Protein AF-A0A4Q4ZG92-F1 (afdb_monomer)

Organism: NCBI:txid2497878

Structure (mmCIF, N/CA/C/O backbone):
data_AF-A0A4Q4ZG92-F1
#
_entry.id   AF-A0A4Q4ZG92-F1
#
loop_
_atom_site.group_PDB
_atom_site.id
_atom_site.type_symbol
_atom_site.label_atom_id
_atom_site.label_alt_id
_atom_site.label_comp_id
_atom_site.label_asym_id
_atom_site.label_entity_id
_atom_site.label_seq_id
_atom_site.pdbx_PDB_ins_code
_atom_site.Cartn_x
_atom_site.Cartn_y
_atom_site.Cartn_z
_atom_site.occupancy
_atom_site.B_iso_or_equiv
_atom_site.auth_seq_id
_atom_site.auth_comp_id
_atom_site.auth_asym_id
_atom_site.auth_atom_id
_atom_site.pdbx_PDB_model_num
ATOM 1 N N . MET A 1 1 ? 3.371 3.368 10.609 1.00 42.06 1 MET A N 1
ATOM 2 C CA . MET A 1 1 ? 3.112 3.621 9.172 1.00 42.06 1 MET A CA 1
ATOM 3 C C . MET A 1 1 ? 4.330 3.427 8.267 1.00 42.06 1 MET A C 1
ATOM 5 O O . MET A 1 1 ? 4.142 2.894 7.185 1.00 42.06 1 MET A O 1
ATOM 9 N N . GLN A 1 2 ? 5.570 3.720 8.695 1.00 36.78 2 GLN A N 1
ATOM 10 C CA . GLN A 1 2 ? 6.777 3.456 7.879 1.00 36.78 2 GLN A CA 1
ATOM 11 C C . GLN A 1 2 ? 6.948 1.987 7.432 1.00 36.78 2 GLN A C 1
ATOM 13 O O . GLN A 1 2 ? 7.390 1.745 6.318 1.00 36.78 2 GLN A O 1
ATOM 18 N N . ALA A 1 3 ? 6.552 1.002 8.248 1.00 38.41 3 ALA A N 1
ATOM 19 C CA . ALA A 1 3 ? 6.751 -0.419 7.936 1.00 38.41 3 ALA A CA 1
ATOM 20 C C . ALA A 1 3 ? 5.968 -0.925 6.707 1.00 38.41 3 ALA A C 1
ATOM 22 O O . ALA A 1 3 ? 6.466 -1.787 5.995 1.00 38.41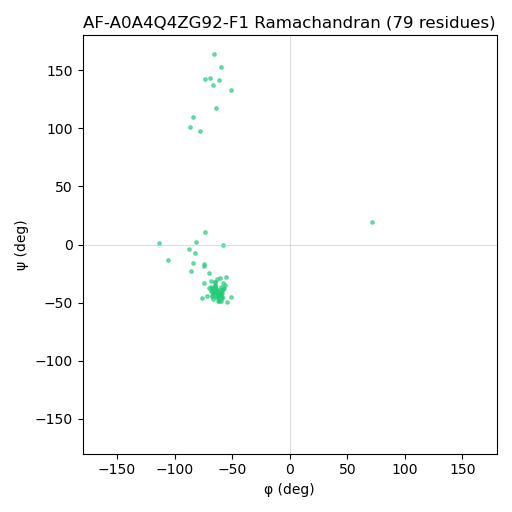 3 ALA A O 1
ATOM 23 N N . ILE A 1 4 ? 4.775 -0.381 6.432 1.00 48.22 4 ILE A N 1
ATOM 24 C CA . ILE A 1 4 ? 3.924 -0.826 5.313 1.00 48.22 4 ILE A CA 1
ATOM 25 C C . ILE A 1 4 ? 4.459 -0.285 3.985 1.00 48.22 4 ILE A C 1
ATOM 27 O O . ILE A 1 4 ? 4.625 -1.040 3.033 1.00 48.22 4 ILE A O 1
ATOM 31 N N . ALA A 1 5 ? 4.808 1.004 3.940 1.00 42.91 5 ALA A N 1
ATOM 32 C CA . ALA A 1 5 ? 5.446 1.605 2.772 1.00 42.91 5 ALA A CA 1
ATOM 33 C C . ALA A 1 5 ? 6.817 0.966 2.496 1.00 42.91 5 ALA A C 1
ATOM 35 O O . ALA A 1 5 ? 7.145 0.689 1.347 1.00 42.91 5 ALA A O 1
ATOM 36 N N . ILE A 1 6 ? 7.590 0.657 3.547 1.00 42.22 6 ILE A N 1
ATOM 37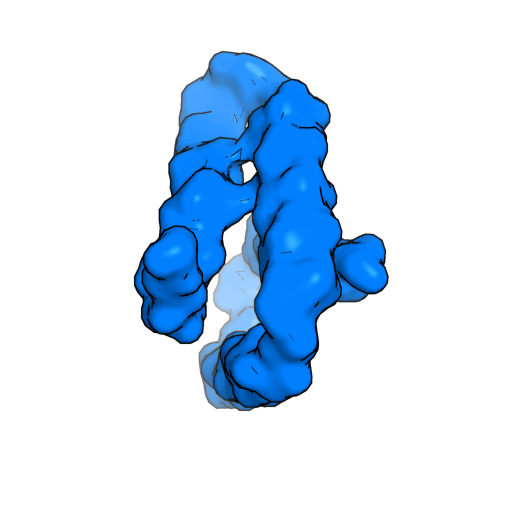 C CA . ILE A 1 6 ? 8.835 -0.107 3.415 1.00 42.22 6 ILE A CA 1
ATOM 38 C C . ILE A 1 6 ? 8.543 -1.508 2.880 1.00 42.22 6 ILE A C 1
ATOM 40 O O . ILE A 1 6 ? 9.238 -1.906 1.963 1.00 42.22 6 ILE A O 1
ATOM 44 N N . ALA A 1 7 ? 7.530 -2.238 3.355 1.00 51.81 7 ALA A N 1
ATOM 45 C CA . ALA A 1 7 ? 7.200 -3.568 2.829 1.00 51.81 7 ALA A CA 1
ATOM 46 C C . ALA A 1 7 ? 6.836 -3.540 1.331 1.00 51.81 7 ALA A C 1
ATOM 48 O O . ALA A 1 7 ? 7.347 -4.361 0.572 1.00 51.81 7 ALA A O 1
ATOM 49 N N . PHE A 1 8 ? 6.047 -2.552 0.889 1.00 54.47 8 PHE A N 1
ATOM 50 C CA . PHE A 1 8 ? 5.713 -2.371 -0.529 1.00 54.47 8 PHE A CA 1
ATOM 51 C C . PHE A 1 8 ? 6.933 -1.990 -1.378 1.00 54.47 8 PHE A C 1
ATOM 53 O O . PHE A 1 8 ? 7.190 -2.631 -2.392 1.00 54.47 8 PHE A O 1
ATOM 60 N N . MET A 1 9 ? 7.743 -1.023 -0.933 1.00 50.22 9 MET A N 1
ATOM 61 C CA . MET A 1 9 ? 8.975 -0.622 -1.632 1.00 50.22 9 MET A CA 1
ATOM 62 C C . MET A 1 9 ? 10.084 -1.681 -1.562 1.00 50.22 9 MET A C 1
ATOM 64 O O . MET A 1 9 ? 10.963 -1.718 -2.417 1.00 50.22 9 MET A 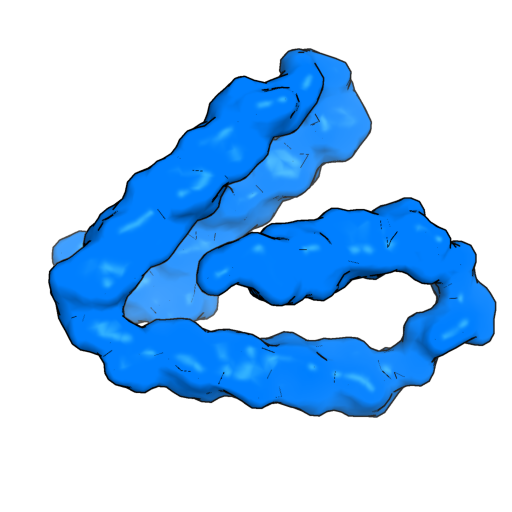O 1
ATOM 68 N N . SER A 1 10 ? 10.072 -2.545 -0.544 1.00 48.50 10 SER A N 1
ATOM 69 C CA . SER A 1 10 ? 11.054 -3.622 -0.397 1.00 48.50 10 SER A CA 1
ATOM 70 C C . SER A 1 10 ? 10.874 -4.674 -1.475 1.00 48.50 10 SER A C 1
ATOM 72 O O . SER A 1 10 ? 11.877 -5.230 -1.899 1.00 48.50 10 SER A O 1
ATOM 74 N N . TYR A 1 11 ? 9.648 -4.902 -1.963 1.00 51.53 11 TYR A N 1
ATOM 75 C CA . TYR A 1 11 ? 9.383 -5.824 -3.071 1.00 51.53 11 TYR A CA 1
ATOM 76 C C . TYR A 1 11 ? 10.160 -5.442 -4.343 1.00 51.53 11 TYR A C 1
ATOM 78 O O . TYR A 1 11 ? 10.640 -6.317 -5.050 1.00 51.53 11 TYR A O 1
ATOM 86 N N . ASP A 1 12 ? 10.380 -4.144 -4.572 1.00 49.12 12 ASP A N 1
ATOM 87 C CA . ASP A 1 12 ? 11.187 -3.617 -5.684 1.00 49.12 12 ASP A CA 1
ATOM 88 C C . ASP A 1 12 ? 12.708 -3.809 -5.475 1.00 49.12 12 ASP A C 1
ATOM 90 O O . ASP A 1 12 ? 13.500 -3.721 -6.411 1.00 49.12 12 ASP A O 1
ATOM 94 N N . LYS A 1 13 ? 13.140 -4.088 -4.235 1.00 46.03 13 LYS A N 1
ATOM 95 C CA . LYS A 1 13 ? 14.551 -4.292 -3.857 1.00 46.03 13 LYS A CA 1
ATOM 96 C C . LYS A 1 13 ? 14.934 -5.741 -3.582 1.00 46.03 13 LYS A C 1
ATOM 98 O O . LYS A 1 13 ? 16.131 -6.024 -3.497 1.00 46.03 13 LYS A O 1
ATOM 103 N N . VAL A 1 14 ? 13.971 -6.649 -3.432 1.00 51.72 14 VAL A N 1
ATOM 104 C CA . VAL A 1 14 ? 14.261 -8.082 -3.344 1.00 51.72 14 VAL A CA 1
ATOM 105 C C . VAL A 1 14 ? 14.379 -8.597 -4.774 1.00 51.72 14 VAL A C 1
ATOM 107 O O . VAL A 1 14 ? 13.391 -8.643 -5.501 1.00 51.72 14 VAL A O 1
ATOM 110 N N . GLY A 1 15 ? 15.590 -8.956 -5.209 1.00 44.59 15 GLY A N 1
ATOM 111 C CA . GLY A 1 15 ? 15.749 -9.701 -6.458 1.00 44.59 15 GLY A CA 1
ATOM 112 C C . GLY A 1 15 ? 14.811 -10.909 -6.422 1.00 44.59 15 GLY A C 1
ATOM 113 O O . GLY A 1 15 ? 14.741 -11.589 -5.399 1.00 44.59 15 GLY A O 1
ATOM 114 N N . GLY A 1 16 ? 14.056 -11.146 -7.500 1.00 49.31 16 GLY A N 1
ATOM 115 C CA . GLY A 1 16 ? 12.935 -12.102 -7.538 1.00 49.31 16 GLY A CA 1
ATOM 116 C C . GLY A 1 16 ? 13.270 -13.560 -7.187 1.00 49.31 16 GLY A C 1
ATOM 117 O O . GLY A 1 16 ? 12.379 -14.401 -7.183 1.00 49.31 16 GLY A O 1
ATOM 118 N N . GLU A 1 17 ? 14.531 -13.857 -6.880 1.00 52.78 17 GLU A N 1
ATOM 119 C CA . GLU A 1 17 ? 15.042 -15.163 -6.473 1.00 52.78 17 GLU A CA 1
ATOM 120 C C . GLU A 1 17 ? 14.867 -15.444 -4.962 1.00 52.78 17 GLU A C 1
ATOM 122 O O . GLU A 1 17 ? 14.886 -16.608 -4.574 1.00 52.78 17 GLU A O 1
ATOM 127 N N . ASP A 1 18 ? 14.594 -14.429 -4.124 1.00 53.47 18 ASP A N 1
ATOM 128 C CA . ASP A 1 18 ? 14.490 -14.580 -2.654 1.00 53.47 18 ASP A CA 1
ATOM 129 C C . ASP A 1 18 ? 13.080 -14.345 -2.069 1.00 53.47 18 ASP A C 1
ATOM 131 O O . ASP A 1 18 ? 12.873 -14.442 -0.854 1.00 53.47 18 ASP A O 1
ATOM 135 N N . VAL A 1 19 ? 12.073 -14.050 -2.897 1.00 56.47 19 VAL A N 1
ATOM 136 C CA . VAL A 1 19 ? 10.698 -13.861 -2.406 1.00 56.47 19 VAL A CA 1
ATOM 137 C C . VAL A 1 19 ? 9.989 -15.209 -2.340 1.00 56.47 19 VAL A C 1
ATOM 139 O O . VAL A 1 19 ? 9.491 -15.718 -3.341 1.00 56.47 19 VAL A O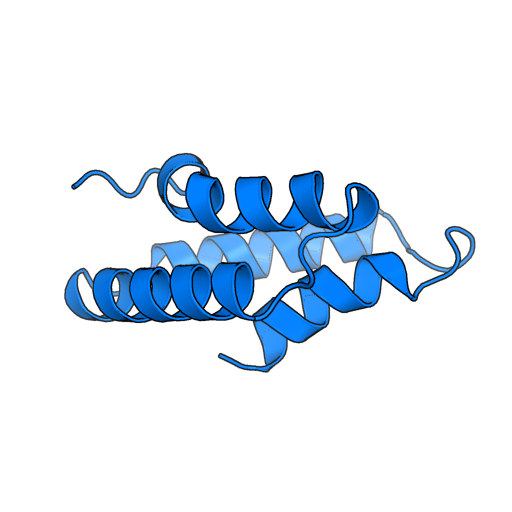 1
ATOM 142 N N . ASN A 1 20 ? 9.899 -15.784 -1.138 1.00 60.97 20 ASN A N 1
ATOM 143 C CA . ASN A 1 20 ? 9.024 -16.930 -0.905 1.00 60.97 20 ASN A CA 1
ATOM 144 C C . ASN A 1 20 ? 7.554 -16.492 -1.119 1.00 60.97 20 ASN A C 1
ATOM 146 O O . ASN A 1 20 ? 7.071 -15.628 -0.379 1.00 60.97 20 ASN A O 1
ATOM 150 N N . PRO A 1 21 ? 6.835 -17.070 -2.099 1.00 58.31 21 PRO A N 1
ATOM 151 C CA . PRO A 1 21 ? 5.484 -16.641 -2.450 1.00 58.31 21 PRO A CA 1
ATOM 152 C C . PRO A 1 21 ? 4.479 -16.873 -1.317 1.00 58.31 21 PRO A C 1
ATOM 154 O O . PRO A 1 21 ? 3.638 -16.011 -1.081 1.00 58.31 21 PRO A O 1
ATOM 157 N N . ASP A 1 22 ? 4.601 -17.965 -0.561 1.00 67.81 22 ASP A N 1
ATOM 158 C CA . ASP A 1 22 ? 3.709 -18.254 0.571 1.00 67.81 22 ASP A CA 1
ATOM 159 C C . ASP A 1 22 ? 3.913 -17.242 1.702 1.00 67.81 22 ASP A C 1
ATOM 161 O O . ASP A 1 22 ? 2.964 -16.796 2.349 1.00 67.81 22 ASP A O 1
ATOM 165 N N . TRP A 1 23 ? 5.166 -16.836 1.922 1.00 66.06 23 TRP A N 1
ATOM 166 C CA . TRP A 1 23 ? 5.487 -15.786 2.882 1.00 66.06 23 TRP A CA 1
ATOM 167 C C . TRP A 1 23 ? 4.945 -14.425 2.429 1.00 66.06 23 TRP A C 1
ATOM 169 O O . TRP A 1 23 ? 4.363 -13.709 3.241 1.00 66.06 23 TRP A O 1
ATOM 179 N N . ALA A 1 24 ? 5.066 -14.091 1.142 1.00 60.50 24 ALA A N 1
ATOM 180 C CA . ALA A 1 24 ? 4.518 -12.856 0.585 1.00 60.50 24 ALA A CA 1
ATOM 181 C C . ALA A 1 24 ? 2.984 -12.808 0.687 1.00 60.50 24 ALA A C 1
ATOM 183 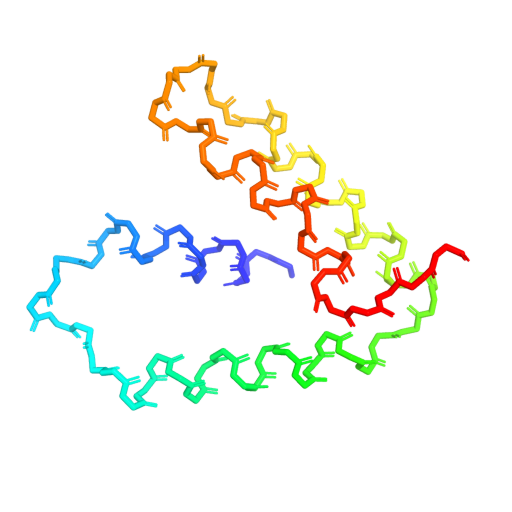O O . ALA A 1 24 ? 2.436 -11.791 1.108 1.00 60.50 24 ALA A O 1
ATOM 184 N N . VAL A 1 25 ? 2.295 -13.914 0.378 1.00 63.72 25 VAL A N 1
ATOM 185 C CA . VAL A 1 25 ? 0.836 -14.029 0.540 1.00 63.72 25 VAL A CA 1
ATOM 186 C C . VAL A 1 25 ? 0.444 -13.824 1.998 1.00 63.72 25 VAL A C 1
ATOM 188 O O . VAL A 1 25 ? -0.412 -12.990 2.278 1.00 63.72 25 VAL A O 1
ATOM 191 N N . LYS A 1 26 ? 1.117 -14.498 2.936 1.00 68.06 26 LYS A N 1
ATOM 192 C CA . LYS A 1 26 ? 0.824 -14.356 4.366 1.00 68.06 26 LYS A CA 1
ATOM 193 C C . LYS A 1 26 ? 1.034 -12.928 4.874 1.00 68.06 26 LYS A C 1
ATOM 195 O O . LYS A 1 26 ? 0.198 -12.412 5.608 1.00 68.06 26 LYS A O 1
ATOM 200 N N . ILE A 1 27 ? 2.124 -12.275 4.465 1.00 68.00 27 ILE A N 1
ATOM 201 C CA . ILE A 1 27 ? 2.379 -10.866 4.797 1.00 68.00 27 ILE A CA 1
ATOM 202 C C . ILE A 1 27 ? 1.236 -9.993 4.269 1.00 68.00 27 ILE A C 1
ATOM 204 O O . ILE A 1 27 ? 0.746 -9.137 4.999 1.00 68.00 27 ILE A O 1
ATOM 208 N N . MET A 1 28 ? 0.792 -10.214 3.030 1.00 67.50 28 MET A N 1
ATOM 209 C CA . MET A 1 28 ? -0.312 -9.454 2.443 1.00 67.50 28 MET A CA 1
ATOM 210 C C . MET A 1 28 ? -1.637 -9.700 3.175 1.00 67.50 28 MET A C 1
ATOM 212 O O . MET A 1 28 ? -2.347 -8.740 3.451 1.00 67.50 28 MET A O 1
ATOM 216 N N . GLU A 1 29 ? -1.948 -10.941 3.555 1.00 70.25 29 GLU A N 1
ATOM 217 C CA . GLU A 1 29 ? -3.139 -11.278 4.347 1.00 70.25 29 GLU A CA 1
ATOM 218 C C . GLU A 1 29 ? -3.129 -10.605 5.726 1.00 70.25 29 GLU A C 1
ATOM 220 O O . GLU A 1 29 ? -4.114 -9.964 6.102 1.00 70.25 29 GLU A O 1
ATOM 225 N N . ASP A 1 30 ? -2.011 -10.686 6.456 1.00 71.75 30 ASP A N 1
ATOM 226 C CA . ASP A 1 30 ? -1.847 -10.061 7.777 1.00 71.75 30 ASP A CA 1
ATOM 227 C C . ASP A 1 30 ? -1.985 -8.531 7.688 1.00 71.75 30 ASP A C 1
ATOM 229 O O . ASP A 1 30 ? -2.598 -7.877 8.545 1.00 71.75 30 ASP A O 1
ATOM 233 N N . LEU A 1 31 ? -1.445 -7.946 6.619 1.00 73.50 31 LEU A N 1
ATOM 234 C CA . LEU A 1 31 ? -1.468 -6.511 6.367 1.00 73.50 31 LEU A CA 1
ATOM 235 C C . LEU A 1 31 ? -2.880 -6.051 5.975 1.00 73.50 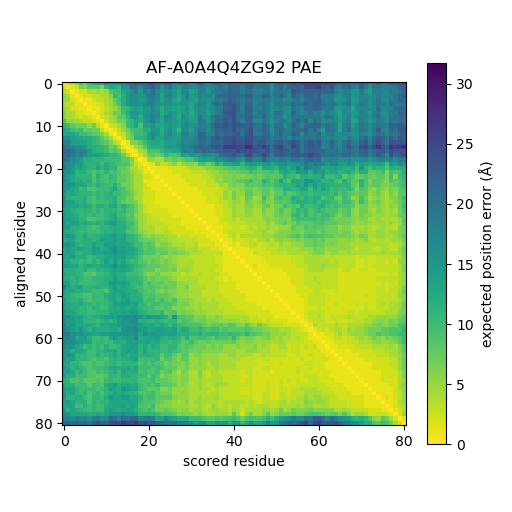31 LEU A C 1
ATOM 237 O O . LEU A 1 31 ? -3.386 -5.092 6.559 1.00 73.50 31 LEU A O 1
ATOM 241 N N . THR A 1 32 ? -3.574 -6.775 5.094 1.00 71.69 32 THR A N 1
ATOM 242 C CA . THR A 1 32 ? -4.989 -6.535 4.769 1.00 71.69 32 THR A CA 1
ATOM 243 C C . THR A 1 32 ? -5.883 -6.681 6.000 1.00 71.69 32 THR A C 1
ATOM 245 O O . THR A 1 32 ? -6.747 -5.832 6.227 1.00 71.69 32 THR A O 1
ATOM 248 N N . HIS A 1 33 ? -5.663 -7.702 6.834 1.00 75.62 33 HIS A N 1
ATOM 249 C CA . HIS A 1 33 ? -6.419 -7.897 8.071 1.00 75.62 33 HIS A CA 1
ATOM 250 C C . HIS A 1 33 ? -6.232 -6.720 9.033 1.00 75.62 33 HIS A C 1
ATOM 252 O O . HIS A 1 33 ? -7.217 -6.142 9.493 1.00 75.62 33 HIS A O 1
ATOM 258 N N . THR A 1 34 ? -4.985 -6.308 9.267 1.00 78.25 34 THR A N 1
ATOM 259 C CA . THR A 1 34 ? -4.659 -5.164 10.131 1.00 78.25 34 THR A CA 1
ATOM 260 C C . THR A 1 34 ? -5.308 -3.879 9.624 1.00 78.25 34 THR A C 1
ATOM 262 O O . THR A 1 34 ? -5.939 -3.151 10.389 1.00 78.25 34 THR A O 1
ATOM 265 N N . LEU A 1 35 ? -5.211 -3.614 8.319 1.00 80.25 35 LEU A N 1
ATOM 266 C CA . LEU A 1 35 ? -5.815 -2.435 7.704 1.00 80.25 35 LEU A CA 1
ATOM 267 C C . LEU A 1 35 ? -7.351 -2.471 7.789 1.00 80.25 35 LEU A C 1
ATOM 269 O O . LEU A 1 35 ? -7.974 -1.446 8.059 1.00 80.25 35 LEU A O 1
ATOM 273 N N . SER A 1 36 ? -7.982 -3.639 7.639 1.00 76.75 36 SER A N 1
ATOM 274 C CA . SER A 1 36 ? -9.445 -3.768 7.741 1.00 76.75 36 SER A CA 1
ATOM 275 C C . SER A 1 36 ? -9.997 -3.360 9.115 1.00 76.75 36 SER A C 1
ATOM 277 O O . SER A 1 36 ? -11.120 -2.856 9.201 1.00 76.75 36 SER A O 1
ATOM 279 N N . GLN A 1 37 ? -9.197 -3.515 10.174 1.00 81.44 37 GLN A N 1
ATOM 280 C CA . GLN A 1 37 ? -9.574 -3.200 11.553 1.00 81.44 37 GLN A CA 1
ATOM 281 C C . GLN A 1 37 ? -9.426 -1.720 11.922 1.00 81.44 37 GLN A C 1
ATOM 283 O O . GLN A 1 37 ? -9.851 -1.327 13.008 1.00 81.44 37 GLN A O 1
ATOM 288 N N . LEU A 1 38 ? -8.842 -0.895 11.047 1.00 83.31 38 LEU A N 1
ATOM 289 C CA . LEU A 1 38 ? -8.702 0.536 11.306 1.00 83.31 38 LEU A CA 1
ATOM 290 C C . LEU A 1 38 ? -10.071 1.207 11.465 1.00 83.31 38 LEU A C 1
ATOM 292 O O . LEU A 1 38 ? -11.017 0.892 10.735 1.00 83.31 38 LEU A O 1
ATOM 296 N N . SER A 1 39 ? -10.153 2.159 12.398 1.00 85.94 39 SER A N 1
ATOM 297 C CA . SER A 1 39 ? -11.321 3.030 12.549 1.00 85.94 39 SER A CA 1
ATOM 298 C C . SER A 1 39 ? -11.490 3.934 11.321 1.00 85.94 39 SER A C 1
ATOM 300 O O . SER A 1 39 ? -10.559 4.105 10.537 1.00 85.94 39 SER A O 1
ATOM 302 N N . ASN A 1 40 ? -12.665 4.544 11.132 1.00 84.44 40 ASN A N 1
ATOM 303 C CA . ASN A 1 40 ? -12.872 5.458 10.001 1.00 84.44 40 ASN A CA 1
ATOM 304 C C . ASN A 1 40 ? -11.906 6.656 10.020 1.00 84.44 40 ASN A C 1
ATOM 306 O O . ASN A 1 40 ? -11.414 7.046 8.963 1.00 84.44 40 ASN A O 1
ATOM 310 N N . ASP A 1 41 ? -11.589 7.184 11.204 1.00 85.06 41 ASP A N 1
ATOM 311 C CA . ASP A 1 41 ? -10.642 8.292 11.354 1.00 85.06 41 ASP A CA 1
ATOM 312 C C . ASP A 1 41 ? -9.219 7.846 10.985 1.00 85.06 41 ASP A C 1
ATOM 314 O O . ASP A 1 41 ? -8.539 8.508 10.197 1.00 85.06 41 ASP A O 1
ATOM 318 N N . ASP A 1 42 ? -8.797 6.668 11.459 1.00 85.00 42 ASP A N 1
ATOM 319 C CA . ASP A 1 42 ? -7.481 6.105 11.131 1.00 85.00 42 ASP A CA 1
ATOM 320 C C . ASP A 1 42 ? -7.357 5.763 9.640 1.00 85.00 42 ASP A C 1
ATOM 322 O O . ASP A 1 42 ? -6.292 5.938 9.048 1.00 85.00 42 ASP A O 1
ATOM 326 N N . ARG A 1 43 ? -8.446 5.313 9.001 1.00 86.06 43 ARG A N 1
ATOM 327 C CA . ARG A 1 43 ? -8.506 5.100 7.544 1.00 86.06 43 ARG A CA 1
AT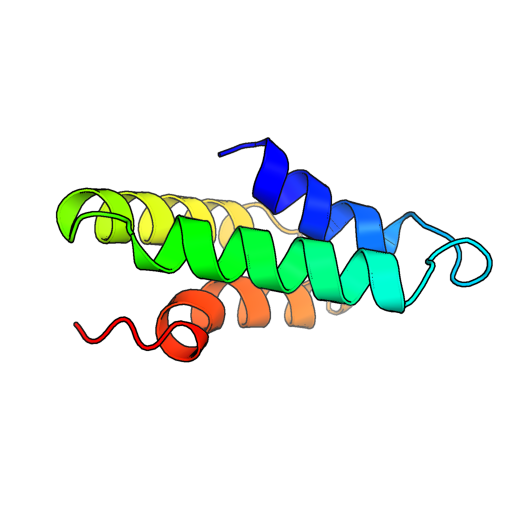OM 328 C C . ARG A 1 43 ? -8.321 6.410 6.782 1.00 86.06 43 ARG A C 1
ATOM 330 O O . ARG A 1 43 ? -7.631 6.426 5.763 1.00 86.06 43 ARG A O 1
ATOM 337 N N . GLY A 1 44 ? -8.917 7.501 7.269 1.00 85.62 44 GLY A N 1
ATOM 338 C CA . GLY A 1 44 ? -8.756 8.839 6.696 1.00 85.62 44 GLY A CA 1
ATOM 339 C C . GLY A 1 44 ? -7.317 9.346 6.799 1.00 85.62 44 GLY A C 1
ATOM 340 O O . GLY A 1 44 ? -6.753 9.820 5.809 1.00 85.62 44 GLY A O 1
ATOM 341 N N . GLN A 1 45 ? -6.694 9.171 7.968 1.00 84.19 45 GLN A N 1
ATOM 342 C CA . GLN A 1 45 ? -5.284 9.506 8.164 1.00 84.19 45 GLN A CA 1
ATOM 343 C C . GLN A 1 45 ? -4.385 8.658 7.254 1.00 84.19 45 GLN A C 1
ATOM 345 O O . GLN A 1 45 ? -3.587 9.204 6.498 1.00 84.19 45 GLN A O 1
ATOM 350 N N . PHE A 1 46 ? -4.595 7.340 7.223 1.00 84.94 46 PHE A N 1
ATOM 351 C CA . PHE A 1 46 ? -3.823 6.432 6.376 1.00 84.94 46 PHE A CA 1
ATOM 352 C C . PHE A 1 46 ? -3.926 6.781 4.886 1.00 84.94 46 PHE A C 1
ATOM 354 O O . PHE A 1 46 ? -2.928 6.730 4.170 1.00 84.94 46 PHE A O 1
ATOM 361 N N . ARG A 1 47 ? -5.110 7.186 4.407 1.00 86.31 47 ARG A N 1
ATOM 362 C CA . ARG A 1 47 ? -5.278 7.672 3.029 1.00 86.31 47 ARG A CA 1
ATOM 363 C C . ARG A 1 47 ? -4.438 8.921 2.761 1.00 86.31 47 ARG A C 1
ATOM 365 O O . ARG A 1 47 ? -3.776 8.987 1.731 1.00 86.31 4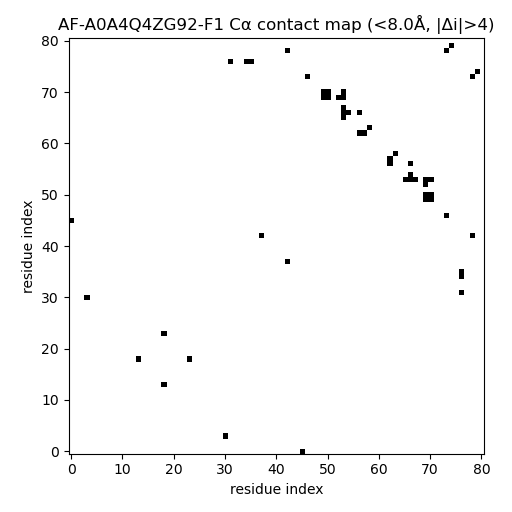7 ARG A O 1
ATOM 372 N N . THR A 1 48 ? -4.434 9.870 3.693 1.00 85.00 48 THR A N 1
ATOM 373 C CA . THR A 1 48 ? -3.616 11.088 3.584 1.00 85.00 48 THR A CA 1
ATOM 374 C C . THR A 1 48 ? -2.128 10.743 3.482 1.00 85.00 48 THR A C 1
ATOM 376 O O . THR A 1 48 ? -1.411 11.304 2.656 1.00 85.00 48 THR A O 1
ATOM 379 N N . ASP A 1 49 ? -1.667 9.766 4.264 1.00 82.75 49 ASP A N 1
ATOM 380 C CA . ASP A 1 49 ? -0.273 9.320 4.230 1.00 82.75 49 ASP A CA 1
ATOM 381 C C . ASP A 1 49 ? 0.087 8.599 2.916 1.00 82.75 49 ASP A C 1
ATOM 383 O O . ASP A 1 49 ? 1.187 8.785 2.392 1.00 82.75 49 ASP A O 1
ATOM 387 N N . LEU A 1 50 ? -0.838 7.821 2.336 1.00 83.56 50 LEU A N 1
ATOM 388 C CA . LEU A 1 50 ? -0.664 7.214 1.007 1.00 83.56 50 LEU A CA 1
ATOM 389 C C . LEU A 1 50 ? -0.575 8.266 -0.107 1.00 83.56 50 LEU A C 1
ATOM 391 O O . LEU A 1 50 ? 0.243 8.133 -1.018 1.00 83.56 50 LEU A O 1
ATOM 395 N N . GLU A 1 51 ? -1.390 9.318 -0.038 1.00 84.56 51 GLU A N 1
ATOM 396 C CA . GLU A 1 51 ? -1.346 10.427 -0.994 1.00 84.56 51 GLU A CA 1
ATOM 397 C C . GLU A 1 51 ? -0.031 11.208 -0.899 1.00 84.56 51 GLU A C 1
ATOM 399 O O . GLU A 1 51 ? 0.559 11.532 -1.933 1.00 84.56 51 GLU A O 1
ATOM 404 N N . ALA A 1 52 ? 0.466 11.449 0.319 1.00 81.44 52 ALA A N 1
ATOM 405 C CA . ALA A 1 52 ? 1.767 12.074 0.543 1.00 81.44 52 ALA A CA 1
ATOM 406 C C . ALA A 1 52 ? 2.911 11.220 -0.029 1.00 81.44 52 ALA A C 1
ATOM 408 O O . ALA A 1 52 ? 3.749 11.730 -0.770 1.00 81.44 52 ALA A O 1
ATOM 409 N N . LEU A 1 53 ? 2.894 9.904 0.213 1.00 78.81 53 LEU A N 1
ATOM 410 C CA . LEU A 1 53 ? 3.862 8.971 -0.376 1.00 78.81 53 LEU A CA 1
ATOM 411 C C . LEU A 1 53 ? 3.821 8.990 -1.908 1.00 78.81 53 LEU A C 1
ATOM 413 O O . LEU A 1 53 ? 4.868 9.010 -2.550 1.00 78.81 53 LEU A O 1
ATOM 417 N N . ALA A 1 54 ? 2.629 9.012 -2.509 1.00 80.19 54 ALA A N 1
ATOM 418 C CA . ALA A 1 54 ? 2.486 9.109 -3.959 1.00 80.19 54 ALA A CA 1
ATOM 419 C C . ALA A 1 54 ? 3.003 10.448 -4.517 1.00 80.19 54 ALA A C 1
ATOM 421 O O . ALA A 1 54 ? 3.492 10.488 -5.648 1.00 80.19 54 ALA A O 1
ATOM 422 N N . ALA A 1 55 ? 2.892 11.538 -3.754 1.00 81.94 55 ALA A N 1
ATOM 423 C CA . ALA A 1 55 ? 3.407 12.851 -4.135 1.00 81.94 55 ALA A CA 1
ATOM 424 C C . ALA A 1 55 ? 4.940 12.949 -4.028 1.00 81.94 55 ALA A C 1
ATOM 426 O O . ALA A 1 55 ? 5.552 13.632 -4.848 1.00 81.94 55 ALA A O 1
ATOM 427 N N . ASP A 1 56 ? 5.549 12.244 -3.070 1.00 81.00 56 ASP A N 1
ATOM 428 C CA . ASP A 1 56 ? 7.004 12.207 -2.864 1.00 81.00 56 ASP A CA 1
ATOM 429 C C . ASP A 1 56 ? 7.748 11.360 -3.912 1.00 81.00 56 ASP A C 1
ATOM 431 O O . ASP A 1 56 ? 8.961 11.507 -4.098 1.00 81.00 56 ASP A O 1
ATOM 435 N N . LEU A 1 57 ? 7.043 10.476 -4.626 1.00 76.94 57 LEU A N 1
ATOM 436 C CA . LEU A 1 57 ? 7.626 9.717 -5.731 1.00 76.94 57 LEU A CA 1
ATOM 437 C C . LEU A 1 57 ? 8.007 10.639 -6.896 1.00 76.94 57 LEU A C 1
ATOM 439 O O . LEU A 1 57 ? 7.243 11.517 -7.305 1.00 76.94 57 LEU A O 1
ATOM 443 N N . SER A 1 58 ? 9.186 10.400 -7.484 1.00 77.38 58 SER A N 1
ATOM 444 C CA . SER A 1 58 ? 9.629 11.174 -8.647 1.00 77.38 58 SER A CA 1
ATOM 445 C C . SER A 1 58 ? 8.646 11.025 -9.812 1.00 77.38 58 SER A C 1
ATOM 447 O O . SER A 1 58 ? 7.979 10.003 -9.962 1.00 77.38 58 SER A O 1
ATOM 449 N N . ALA A 1 59 ? 8.578 12.039 -10.676 1.00 79.69 59 ALA A N 1
ATOM 450 C CA . ALA A 1 59 ? 7.664 12.051 -11.818 1.00 79.69 59 ALA A CA 1
ATOM 451 C C . ALA A 1 59 ? 8.062 11.110 -12.974 1.00 79.69 59 ALA A C 1
ATOM 453 O O . ALA A 1 59 ? 7.496 11.219 -14.059 1.00 79.69 59 ALA A O 1
ATOM 454 N N . ASP A 1 60 ? 9.036 10.229 -12.757 1.00 82.19 60 ASP A N 1
ATOM 455 C CA . ASP A 1 60 ? 9.515 9.276 -13.751 1.00 82.19 60 ASP A CA 1
ATOM 456 C C . ASP A 1 60 ? 8.461 8.181 -14.044 1.00 82.19 60 ASP A C 1
ATOM 458 O O . ASP A 1 60 ? 7.789 7.731 -13.108 1.00 82.19 60 ASP A O 1
ATOM 462 N N . PRO A 1 61 ? 8.328 7.716 -15.305 1.00 78.88 61 PRO A N 1
ATOM 463 C CA . PRO A 1 61 ? 7.365 6.677 -15.685 1.00 78.88 61 PRO A CA 1
ATOM 464 C C . PRO A 1 61 ? 7.475 5.370 -14.891 1.00 78.88 61 PRO A C 1
ATOM 466 O O . PRO A 1 61 ? 6.480 4.670 -14.714 1.00 78.88 61 PRO A O 1
ATOM 469 N N . PHE A 1 62 ? 8.660 5.035 -14.378 1.00 75.75 62 PHE A N 1
ATOM 470 C CA . PHE A 1 62 ? 8.873 3.892 -13.493 1.00 75.75 62 PHE A CA 1
ATOM 471 C C . PHE A 1 62 ? 7.983 3.961 -12.242 1.00 75.75 62 PHE A C 1
ATOM 473 O O . PHE A 1 62 ? 7.439 2.948 -11.804 1.00 75.75 62 PHE A O 1
ATOM 480 N N . HIS A 1 63 ? 7.768 5.158 -11.687 1.00 79.19 63 HIS A N 1
ATOM 481 C CA . HIS A 1 63 ? 6.966 5.351 -10.478 1.00 79.19 63 HIS A CA 1
ATOM 482 C C . HIS A 1 63 ? 5.466 5.539 -10.738 1.00 79.19 63 HIS A C 1
ATOM 484 O O . HIS A 1 63 ? 4.692 5.611 -9.779 1.00 79.19 63 HIS A O 1
ATOM 490 N N . ASP A 1 64 ? 5.014 5.593 -11.994 1.00 80.69 64 ASP A N 1
ATOM 491 C CA . ASP A 1 64 ? 3.587 5.742 -12.314 1.00 80.69 64 ASP A CA 1
ATOM 492 C C . ASP A 1 64 ? 2.753 4.607 -11.724 1.00 80.69 64 ASP A C 1
ATOM 494 O O . ASP A 1 64 ? 1.689 4.844 -11.145 1.00 80.69 64 ASP A O 1
ATOM 498 N N . HIS A 1 65 ? 3.268 3.378 -11.804 1.00 75.00 65 HIS A N 1
ATOM 499 C CA . HIS A 1 65 ? 2.604 2.212 -11.236 1.00 75.00 65 HIS A CA 1
ATOM 500 C C . HIS A 1 65 ? 2.416 2.346 -9.719 1.00 75.00 65 HIS A C 1
ATOM 502 O O . HIS A 1 65 ? 1.313 2.136 -9.218 1.00 75.00 65 HIS A O 1
ATOM 508 N N . TRP A 1 66 ? 3.457 2.771 -9.000 1.00 76.69 66 TRP A N 1
ATOM 509 C CA . TRP A 1 66 ? 3.419 2.940 -7.547 1.00 76.69 66 TRP A CA 1
ATOM 510 C C . TRP A 1 66 ? 2.487 4.071 -7.105 1.00 76.69 66 TRP A C 1
ATOM 512 O O . TRP A 1 66 ? 1.733 3.912 -6.145 1.00 76.69 66 TRP A O 1
ATOM 522 N N . ARG A 1 67 ? 2.471 5.194 -7.834 1.00 82.81 67 ARG A N 1
ATOM 523 C CA . ARG A 1 67 ? 1.539 6.301 -7.560 1.00 82.81 67 ARG A CA 1
ATOM 524 C C . ARG A 1 67 ? 0.084 5.882 -7.715 1.00 82.81 67 ARG A C 1
ATOM 526 O O . ARG A 1 67 ? -0.740 6.243 -6.877 1.00 82.81 67 ARG A O 1
ATOM 533 N N . ASN A 1 68 ? -0.224 5.125 -8.764 1.00 84.31 68 ASN A N 1
ATOM 534 C CA . ASN A 1 68 ? -1.572 4.607 -8.982 1.00 84.31 68 ASN A CA 1
ATOM 535 C C . ASN A 1 68 ? -1.937 3.5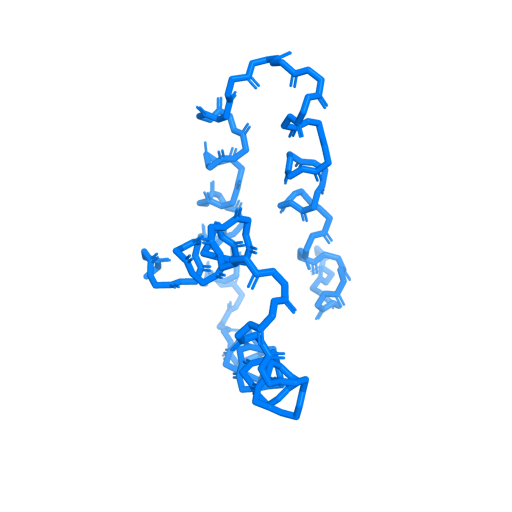77 -7.910 1.00 84.31 68 ASN A C 1
ATOM 537 O O . ASN A 1 68 ? -2.993 3.689 -7.297 1.00 84.31 68 ASN A O 1
ATOM 541 N N . TYR A 1 69 ? -1.018 2.660 -7.594 1.00 81.50 69 TYR A N 1
ATOM 542 C CA . TYR A 1 69 ? -1.218 1.668 -6.542 1.00 81.50 69 TYR A CA 1
ATOM 543 C C . TYR A 1 69 ? -1.592 2.305 -5.195 1.00 81.50 69 TYR A C 1
ATOM 545 O O . TYR A 1 69 ? -2.593 1.920 -4.594 1.00 81.50 69 TYR A O 1
ATOM 553 N N . TYR A 1 70 ? -0.845 3.315 -4.732 1.00 82.44 70 TYR A N 1
ATOM 554 C CA . TYR A 1 70 ? -1.142 3.978 -3.457 1.00 82.44 70 TYR A CA 1
ATOM 555 C C . TYR A 1 70 ? -2.485 4.715 -3.453 1.00 82.44 70 TYR A C 1
ATOM 557 O O . TYR A 1 70 ? -3.173 4.710 -2.434 1.00 82.44 70 TYR A O 1
ATOM 565 N N . ARG A 1 71 ? -2.884 5.312 -4.582 1.00 83.88 71 ARG A N 1
ATOM 566 C CA . ARG A 1 71 ? -4.191 5.976 -4.717 1.00 83.88 71 ARG A CA 1
ATOM 567 C C . ARG A 1 71 ? -5.354 4.986 -4.727 1.00 83.88 71 ARG A C 1
ATOM 569 O O . ARG A 1 71 ? -6.395 5.276 -4.142 1.00 83.88 71 ARG A O 1
ATOM 576 N N . ASP A 1 72 ? -5.168 3.825 -5.347 1.00 84.25 72 ASP A N 1
ATOM 577 C CA . ASP A 1 72 ? -6.226 2.827 -5.528 1.00 84.25 72 ASP A CA 1
ATOM 578 C C . ASP A 1 72 ? -6.368 1.881 -4.323 1.00 84.25 72 ASP A C 1
ATOM 580 O O . ASP A 1 72 ? -7.446 1.324 -4.093 1.00 84.25 72 ASP A O 1
ATOM 584 N N . LEU A 1 73 ? -5.312 1.726 -3.512 1.00 82.38 73 LEU A N 1
ATOM 585 C CA . LEU A 1 73 ? -5.261 0.802 -2.373 1.00 82.38 73 LEU A CA 1
ATOM 586 C C . LEU A 1 73 ? -6.458 0.921 -1.406 1.00 82.38 73 LEU A C 1
ATOM 588 O O . LEU A 1 73 ? -7.029 -0.118 -1.070 1.00 82.38 73 LEU A O 1
ATOM 592 N N . PRO A 1 74 ? -6.923 2.115 -0.982 1.00 83.06 74 PRO A N 1
ATOM 593 C CA . PRO A 1 74 ? -8.114 2.219 -0.135 1.00 83.06 74 PRO A CA 1
ATOM 594 C C . PRO A 1 74 ? -9.372 1.602 -0.770 1.00 83.06 74 PRO A C 1
ATOM 596 O O . PRO A 1 74 ? -10.156 0.950 -0.081 1.00 83.06 74 PRO A O 1
ATOM 599 N N . GLY A 1 75 ? -9.549 1.766 -2.084 1.00 81.06 75 GLY A N 1
ATOM 600 C CA . GLY A 1 75 ? -10.657 1.161 -2.826 1.00 81.06 75 GLY A CA 1
ATOM 601 C C . GLY A 1 75 ? -10.539 -0.362 -2.904 1.00 81.06 75 GLY A C 1
ATOM 602 O O . GLY A 1 75 ? -11.530 -1.063 -2.705 1.00 81.06 75 GLY A O 1
ATOM 603 N N . LEU A 1 76 ? -9.322 -0.882 -3.105 1.00 78.69 76 LEU A N 1
ATOM 604 C CA . LEU A 1 76 ? -9.037 -2.325 -3.099 1.00 78.69 76 LEU A CA 1
ATOM 605 C C . LEU A 1 76 ? -9.316 -2.977 -1.736 1.00 78.69 76 LEU A C 1
ATOM 607 O O . LEU A 1 76 ? -9.700 -4.143 -1.677 1.00 78.69 76 LEU A O 1
ATOM 611 N N . LEU A 1 77 ? -9.171 -2.221 -0.647 1.00 79.00 77 LEU A N 1
ATOM 612 C CA . LEU A 1 77 ? -9.495 -2.658 0.715 1.00 79.00 77 LEU A CA 1
ATOM 613 C C . LEU A 1 77 ? -10.995 -2.550 1.048 1.00 79.00 77 LEU A C 1
ATOM 615 O O . LEU A 1 77 ? -11.398 -2.843 2.175 1.00 79.00 77 LEU A O 1
ATOM 619 N N . GLY A 1 78 ? -11.828 -2.126 0.092 1.00 78.69 78 GLY A N 1
ATOM 620 C CA . GLY A 1 78 ? -13.270 -1.975 0.278 1.00 78.69 78 GLY A CA 1
ATOM 621 C C . GLY A 1 78 ? -13.653 -0.802 1.180 1.00 78.69 78 GLY A C 1
ATOM 622 O O . GLY A 1 78 ? -14.759 -0.783 1.721 1.00 78.69 78 GLY A O 1
ATOM 623 N N . TRP A 1 79 ? -12.759 0.172 1.377 1.00 81.88 79 TRP A N 1
ATOM 624 C CA . TRP A 1 79 ? -13.069 1.367 2.156 1.00 81.88 79 TRP A CA 1
ATOM 625 C C . TRP A 1 79 ? -13.895 2.321 1.297 1.00 81.88 79 TRP A C 1
ATOM 627 O O . TRP A 1 79 ? -13.367 3.069 0.473 1.00 81.88 79 TRP A O 1
ATOM 637 N N . THR A 1 80 ? -15.210 2.283 1.475 1.00 67.12 80 THR A N 1
ATOM 638 C CA . THR A 1 80 ? -16.118 3.260 0.874 1.00 67.12 80 THR A CA 1
ATOM 639 C C . THR A 1 80 ? -16.007 4.599 1.601 1.00 67.12 80 THR A C 1
ATOM 641 O O . THR A 1 80 ? -15.851 4.623 2.822 1.00 67.12 80 THR A O 1
ATOM 644 N N . ASN A 1 81 ? -16.082 5.693 0.838 1.00 54.78 81 ASN A N 1
ATOM 645 C CA . ASN A 1 81 ? -16.257 7.047 1.378 1.00 54.78 81 ASN A CA 1
ATOM 646 C C . ASN A 1 81 ? -17.574 7.191 2.139 1.00 54.78 81 ASN A C 1
ATOM 648 O O . ASN A 1 81 ? -18.561 6.548 1.712 1.00 54.78 81 ASN A O 1
#

Radius of gyration: 13.39 Å; Cα contacts (8 Å, |Δi|>4): 27; chains: 1; bounding box: 32×31×28 Å

Secondary structure (DSSP, 8-state):
-HHHHHHHHHHTTS-TTS--HHHHHHHHHHHHHHHHT--HHHHHHHHHHHHHHHHHS-SSGGGHHHHHHHHHHHHHTT---

Sequence (81 aa):
MQAIAIAFMSYDKVGGEDVNPDWAVKIMEDLTHTLSQLSNDDRGQFRTDLEALAADLSADPFHDHWRNYYRDLPGLLGWTN

Foldseek 3Di:
DVVVVCVVVVVVVPDPVPDDVVVVVVVVVVVLVVLLPDDPVRLVVQLVVLQVVLVPDDPDPVCPVVSVCSNCVCVVSVNDD

pLDDT: mean 70.73, std 14.49, range [36.78, 86.31]

Solvent-accessible surface area (backbone atoms only — not comparable to full-atom values): 4832 Å² total; per-residue (Å²): 116,69,68,60,57,46,54,62,56,41,59,81,69,50,62,85,88,72,66,55,64,70,57,52,50,50,53,51,51,56,48,53,52,57,58,68,69,49,50,74,67,55,48,52,52,51,49,52,52,32,50,50,54,38,65,72,48,65,93,49,77,84,41,51,60,57,34,50,48,43,68,45,44,51,58,77,70,67,57,74,133

Mean predicted aligned error: 8.9 Å